Protein AF-A0A9D4H622-F1 (afdb_monomer_lite)

Structure (mmCIF, N/CA/C/O backbone):
data_AF-A0A9D4H622-F1
#
_entry.id   AF-A0A9D4H622-F1
#
loop_
_atom_site.group_PDB
_atom_site.id
_atom_site.type_symbol
_atom_site.label_atom_id
_atom_site.label_alt_id
_atom_site.label_comp_id
_atom_site.label_asym_id
_atom_site.label_entity_id
_atom_site.label_seq_id
_atom_site.pdbx_PDB_ins_code
_atom_site.Cartn_x
_atom_site.Cartn_y
_atom_site.Cartn_z
_atom_site.occupancy
_atom_site.B_iso_or_equiv
_atom_site.auth_seq_id
_atom_site.auth_comp_id
_atom_site.auth_asym_id
_atom_site.auth_atom_id
_atom_site.pdbx_PDB_model_num
ATOM 1 N N . MET A 1 1 ? -4.760 3.459 4.675 1.00 67.19 1 MET A N 1
ATOM 2 C CA . MET A 1 1 ? -3.634 3.742 3.759 1.00 67.19 1 MET A CA 1
ATOM 3 C C . MET A 1 1 ? -3.140 2.507 3.003 1.00 67.19 1 MET A C 1
ATOM 5 O O . MET A 1 1 ? -3.152 2.554 1.783 1.00 67.19 1 MET A O 1
ATOM 9 N N . LEU A 1 2 ? -2.827 1.375 3.652 1.00 76.19 2 LEU A N 1
ATOM 10 C CA . LEU A 1 2 ? -2.333 0.161 2.959 1.00 76.19 2 LEU A CA 1
ATOM 11 C C . LEU A 1 2 ? -3.251 -0.365 1.833 1.00 76.19 2 LEU A C 1
ATOM 13 O O . LEU A 1 2 ? -2.786 -0.718 0.761 1.00 76.19 2 LEU A O 1
ATOM 17 N N . ARG A 1 3 ? -4.579 -0.311 2.009 1.00 81.75 3 ARG A N 1
ATOM 18 C CA . ARG A 1 3 ? -5.533 -0.677 0.938 1.00 81.75 3 ARG A CA 1
ATOM 19 C C . ARG A 1 3 ? -5.443 0.225 -0.299 1.00 81.75 3 ARG A C 1
ATOM 21 O O . ARG A 1 3 ? -5.729 -0.220 -1.404 1.00 81.75 3 ARG A O 1
ATOM 28 N N . LEU A 1 4 ? -5.115 1.506 -0.112 1.00 80.81 4 LEU A N 1
ATOM 29 C CA . LEU A 1 4 ? -4.937 2.451 -1.219 1.00 80.81 4 LEU A CA 1
ATOM 30 C C . LEU A 1 4 ? -3.619 2.181 -1.940 1.00 80.81 4 LEU A C 1
ATOM 32 O O . LEU A 1 4 ? -3.588 2.234 -3.165 1.00 80.81 4 LEU A O 1
ATOM 36 N N . TRP A 1 5 ? -2.579 1.808 -1.191 1.00 85.00 5 TRP A N 1
ATOM 37 C CA . TRP A 1 5 ? -1.338 1.302 -1.763 1.00 85.00 5 TRP A CA 1
ATOM 38 C C . TRP A 1 5 ? -1.582 0.070 -2.638 1.00 85.00 5 TRP A C 1
ATOM 40 O O . TRP A 1 5 ? -1.184 0.074 -3.796 1.00 85.00 5 TRP A O 1
ATOM 50 N N . ASP A 1 6 ? -2.330 -0.929 -2.164 1.00 87.06 6 ASP A N 1
ATOM 51 C CA . ASP A 1 6 ? -2.627 -2.120 -2.974 1.00 87.06 6 ASP A CA 1
ATOM 52 C C . ASP A 1 6 ? -3.375 -1.777 -4.267 1.00 87.06 6 ASP A C 1
ATOM 54 O O . ASP A 1 6 ? -3.094 -2.342 -5.326 1.00 87.06 6 ASP A O 1
ATOM 58 N N . ARG A 1 7 ? -4.317 -0.825 -4.203 1.00 87.31 7 ARG A N 1
ATOM 59 C CA . ARG A 1 7 ? -5.003 -0.314 -5.399 1.00 87.31 7 ARG A CA 1
ATOM 60 C C . ARG A 1 7 ? -4.031 0.374 -6.351 1.00 87.31 7 ARG A C 1
ATOM 62 O O . ARG A 1 7 ? -4.133 0.164 -7.554 1.00 87.31 7 ARG A O 1
ATOM 69 N N . LEU A 1 8 ? -3.100 1.172 -5.830 1.00 87.19 8 LEU A N 1
ATOM 70 C CA . LEU A 1 8 ? -2.074 1.845 -6.622 1.00 87.19 8 LEU A CA 1
ATOM 71 C C . LEU A 1 8 ? -1.120 0.835 -7.266 1.00 87.19 8 LEU A C 1
ATOM 73 O O . LEU A 1 8 ? -0.806 0.962 -8.447 1.00 87.19 8 LEU A O 1
ATOM 77 N N . VAL A 1 9 ? -0.681 -0.190 -6.533 1.00 87.56 9 VAL A N 1
ATOM 78 C CA . VAL A 1 9 ? 0.192 -1.260 -7.040 1.00 87.56 9 VAL A CA 1
ATOM 79 C C . VAL A 1 9 ? -0.479 -1.999 -8.195 1.00 87.56 9 VAL A C 1
ATOM 81 O O . VAL A 1 9 ? 0.136 -2.115 -9.252 1.00 87.56 9 VAL A O 1
ATOM 84 N N . LYS A 1 10 ? -1.751 -2.385 -8.033 1.00 89.62 10 LYS A N 1
ATOM 85 C CA . LYS A 1 10 ? -2.558 -3.088 -9.048 1.00 89.62 10 LYS A CA 1
ATOM 86 C C . LYS A 1 10 ? -3.026 -2.205 -10.212 1.00 89.62 10 LYS A C 1
ATOM 88 O O . LYS A 1 10 ? -3.595 -2.719 -11.170 1.00 89.62 10 LYS A O 1
ATOM 93 N N . MET A 1 11 ? -2.851 -0.888 -10.124 1.00 91.44 11 MET A N 1
ATOM 94 C CA . MET A 1 11 ? -3.324 0.038 -11.149 1.00 91.44 11 MET A CA 1
ATOM 95 C C . MET A 1 11 ? -2.541 -0.145 -12.463 1.00 91.44 11 MET A C 1
ATOM 97 O O . MET A 1 11 ? -1.308 -0.214 -12.411 1.00 91.44 11 MET A O 1
ATOM 101 N N . PRO A 1 12 ? -3.219 -0.160 -13.631 1.00 92.12 12 PRO A N 1
ATOM 102 C CA . PRO A 1 12 ? -2.556 -0.213 -14.932 1.00 92.12 12 PRO A CA 1
ATOM 103 C C . PRO A 1 12 ? -1.557 0.930 -15.109 1.00 92.12 12 PRO A C 1
ATOM 105 O O . PRO A 1 12 ? -1.819 2.059 -14.681 1.00 92.12 12 PRO A O 1
ATOM 108 N N . VAL A 1 13 ? -0.432 0.646 -15.768 1.00 89.44 13 VAL A N 1
ATOM 109 C CA . VAL A 1 13 ? 0.671 1.606 -15.944 1.00 89.44 13 VAL A CA 1
ATOM 110 C C . VAL A 1 13 ? 0.255 2.812 -16.788 1.00 89.44 13 VAL A C 1
ATOM 112 O O . VAL A 1 13 ? 0.768 3.902 -16.565 1.00 89.44 13 VAL A O 1
ATOM 115 N N . ASP A 1 14 ? -0.731 2.660 -17.671 1.00 93.19 14 ASP A N 1
ATOM 116 C CA . ASP A 1 14 ? -1.201 3.729 -18.563 1.00 93.19 14 ASP A CA 1
ATOM 117 C C . ASP A 1 14 ? -1.994 4.819 -17.832 1.00 93.19 14 ASP A C 1
ATOM 119 O O . ASP A 1 14 ? -2.125 5.949 -18.312 1.00 93.19 14 ASP A O 1
ATOM 123 N N . ARG A 1 15 ? -2.520 4.508 -16.640 1.00 93.69 15 ARG A N 1
ATOM 124 C CA . ARG A 1 15 ? -3.270 5.470 -15.830 1.00 93.69 15 ARG A CA 1
ATOM 125 C C . ARG A 1 15 ? -2.341 6.593 -15.379 1.00 93.69 15 ARG A C 1
ATOM 127 O O . ARG A 1 15 ? -1.301 6.344 -14.774 1.00 93.69 15 ARG A O 1
ATOM 134 N N . LEU A 1 16 ? -2.778 7.838 -15.576 1.00 91.88 16 LEU A N 1
ATOM 135 C CA . LEU A 1 16 ? -2.026 9.041 -15.202 1.00 91.88 16 LEU A CA 1
ATOM 136 C C . LEU A 1 16 ? -1.486 8.977 -13.767 1.00 91.88 16 LEU A C 1
ATOM 138 O O . LEU A 1 16 ? -0.311 9.236 -13.542 1.00 91.88 16 LEU A O 1
ATOM 142 N N . ILE A 1 17 ? -2.318 8.555 -12.813 1.00 89.94 17 ILE A N 1
ATOM 143 C CA . ILE A 1 17 ? -1.948 8.442 -11.395 1.00 89.94 17 ILE A CA 1
ATOM 144 C C . ILE A 1 17 ? -0.752 7.496 -11.203 1.00 89.94 17 ILE A C 1
ATOM 146 O O . ILE A 1 17 ? 0.185 7.821 -10.477 1.00 89.94 17 ILE A O 1
ATOM 150 N N . LYS A 1 18 ? -0.747 6.343 -11.884 1.00 90.81 18 LYS A N 1
ATOM 151 C CA . LYS A 1 18 ? 0.346 5.365 -11.815 1.00 90.81 18 LYS A CA 1
ATOM 152 C C . LYS A 1 18 ? 1.622 5.907 -12.459 1.00 90.81 18 LYS A C 1
ATOM 154 O O . LYS A 1 18 ? 2.705 5.701 -11.918 1.00 90.81 18 LYS A O 1
ATOM 159 N N . ARG A 1 19 ? 1.494 6.638 -13.571 1.00 91.25 19 ARG A N 1
ATOM 160 C CA . ARG A 1 19 ? 2.621 7.299 -14.255 1.00 91.25 19 ARG A CA 1
ATOM 161 C C . ARG A 1 19 ? 3.255 8.381 -13.388 1.00 91.25 19 ARG A C 1
ATOM 163 O O . ARG A 1 19 ? 4.470 8.376 -13.230 1.00 91.25 19 ARG A O 1
ATOM 170 N N . VAL A 1 20 ? 2.440 9.253 -12.792 1.00 89.12 20 VAL A N 1
ATOM 171 C CA . VAL A 1 20 ? 2.895 10.309 -11.872 1.00 89.12 20 VAL A CA 1
ATOM 172 C C . VAL A 1 20 ? 3.587 9.694 -10.663 1.00 89.12 20 VAL A C 1
ATOM 174 O O . VAL A 1 20 ? 4.690 10.108 -10.325 1.00 89.12 20 VAL A O 1
ATOM 177 N N . PHE A 1 21 ? 2.997 8.656 -10.065 1.00 87.75 21 PHE A N 1
ATOM 178 C CA . PHE A 1 21 ? 3.622 7.945 -8.954 1.00 87.75 21 PHE A CA 1
ATOM 179 C C . PHE A 1 21 ? 4.975 7.331 -9.339 1.00 87.75 21 PHE A C 1
ATOM 181 O O . PHE A 1 21 ? 5.953 7.518 -8.626 1.00 87.75 21 PHE A O 1
ATOM 188 N N . ASN A 1 22 ? 5.055 6.617 -10.466 1.00 88.50 22 ASN A N 1
ATOM 189 C CA . ASN A 1 22 ? 6.308 6.006 -10.919 1.00 88.50 22 ASN A CA 1
ATOM 190 C C . ASN A 1 22 ? 7.388 7.062 -11.199 1.00 88.50 22 ASN A C 1
ATOM 192 O O . ASN A 1 22 ? 8.555 6.844 -10.875 1.00 88.50 22 ASN A O 1
ATOM 196 N N . TRP A 1 23 ? 7.000 8.200 -11.783 1.00 87.88 23 TRP A N 1
ATOM 197 C CA . TRP A 1 23 ? 7.898 9.327 -12.005 1.00 87.88 23 TRP A CA 1
ATOM 198 C C . TRP A 1 23 ? 8.406 9.902 -10.679 1.00 87.88 23 TRP A C 1
ATOM 200 O O . TRP A 1 23 ? 9.615 9.980 -10.484 1.00 87.88 23 TRP A O 1
ATOM 210 N N . ASP A 1 24 ? 7.515 10.208 -9.736 1.00 87.50 24 ASP A N 1
ATOM 211 C CA . ASP A 1 24 ? 7.874 10.727 -8.410 1.00 87.50 24 ASP A CA 1
ATOM 212 C C . ASP A 1 24 ? 8.788 9.759 -7.635 1.00 87.50 24 ASP A C 1
ATOM 214 O O . ASP A 1 24 ? 9.812 10.160 -7.079 1.00 87.50 24 ASP A O 1
ATOM 218 N N . PHE A 1 25 ? 8.480 8.460 -7.699 1.00 85.94 25 PHE A N 1
ATOM 219 C CA . PHE A 1 25 ? 9.281 7.390 -7.104 1.00 85.94 25 PHE A CA 1
ATOM 220 C C . PHE A 1 25 ? 10.682 7.294 -7.709 1.00 85.94 25 PHE A C 1
ATOM 222 O O . PHE A 1 25 ? 11.652 7.164 -6.968 1.00 85.94 25 PHE A O 1
ATOM 229 N N . SER A 1 26 ? 10.817 7.421 -9.033 1.00 86.06 26 SER A N 1
ATOM 230 C CA . SER A 1 26 ? 12.131 7.419 -9.698 1.00 86.06 26 SER A CA 1
ATOM 231 C C . SER A 1 26 ? 13.009 8.609 -9.303 1.00 86.06 26 SER A C 1
ATOM 233 O O . SER A 1 26 ? 14.231 8.510 -9.321 1.00 86.06 26 SER A O 1
ATOM 235 N N . GLN A 1 27 ? 12.382 9.727 -8.937 1.00 84.25 27 GLN A N 1
ATOM 236 C CA . GLN A 1 27 ? 13.059 10.961 -8.552 1.00 84.25 27 GLN A CA 1
ATOM 237 C C . GLN A 1 27 ? 13.302 11.051 -7.037 1.00 84.25 27 GLN A C 1
ATOM 239 O O . GLN A 1 27 ? 13.861 12.043 -6.578 1.00 84.25 27 GLN A O 1
ATOM 244 N N . ASN A 1 28 ? 12.870 10.042 -6.266 1.00 72.50 28 ASN A N 1
ATOM 245 C CA . ASN A 1 28 ? 12.943 10.008 -4.803 1.00 72.50 28 ASN A CA 1
ATOM 246 C C . ASN A 1 28 ? 12.366 11.287 -4.153 1.00 72.50 28 ASN A C 1
ATOM 248 O O . ASN A 1 28 ? 12.939 11.851 -3.220 1.00 72.50 28 ASN A O 1
ATOM 252 N N . LYS A 1 29 ? 11.256 11.783 -4.717 1.00 70.81 29 LYS A N 1
ATOM 253 C CA . LYS A 1 29 ? 10.611 13.049 -4.349 1.00 70.81 29 LYS A CA 1
ATOM 254 C C . LYS A 1 29 ? 9.589 12.881 -3.216 1.00 70.81 29 LYS A C 1
ATOM 256 O O . LYS A 1 29 ? 9.289 11.787 -2.754 1.00 70.81 29 LYS A O 1
ATOM 261 N N . VAL A 1 30 ? 9.081 14.021 -2.747 1.00 69.44 30 VAL A N 1
ATOM 262 C CA . VAL A 1 30 ? 8.338 14.186 -1.485 1.00 69.44 30 VAL A CA 1
ATOM 263 C C . VAL A 1 30 ? 6.974 13.485 -1.477 1.00 69.44 30 VAL A C 1
ATOM 265 O O . VAL A 1 30 ? 6.493 13.102 -0.416 1.00 69.44 30 VAL A O 1
ATOM 268 N N . TRP A 1 31 ? 6.327 13.287 -2.627 1.00 69.06 31 TRP A N 1
ATOM 269 C CA . TRP A 1 31 ? 4.9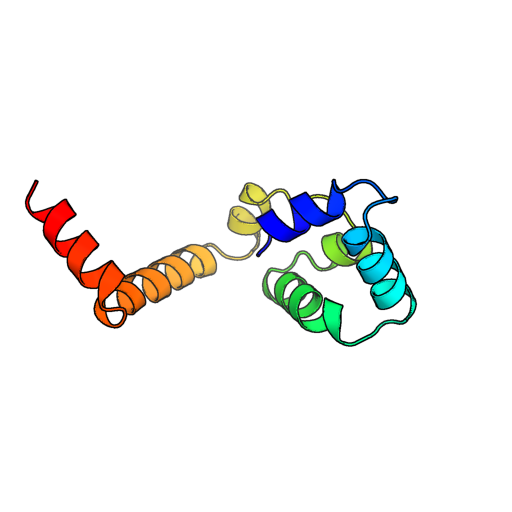28 12.839 -2.660 1.00 69.06 31 TRP A CA 1
ATOM 270 C C . TRP A 1 31 ? 4.725 11.412 -2.150 1.00 69.06 31 TRP A C 1
ATOM 272 O O . TRP A 1 31 ? 3.672 11.088 -1.599 1.00 69.06 31 TRP A O 1
ATOM 282 N N . ASN A 1 32 ? 5.738 10.561 -2.286 1.00 74.25 32 ASN A N 1
ATOM 283 C CA . ASN A 1 32 ? 5.712 9.213 -1.735 1.00 74.25 32 ASN A CA 1
ATOM 284 C C . ASN A 1 32 ? 6.269 9.112 -0.300 1.00 74.25 32 ASN A C 1
ATOM 286 O O . ASN A 1 32 ? 6.231 8.023 0.279 1.00 74.25 32 ASN A O 1
ATOM 290 N N . PHE A 1 33 ? 6.754 10.218 0.279 1.00 80.12 33 PHE A N 1
ATOM 291 C CA . PHE A 1 33 ? 7.453 10.228 1.564 1.00 80.12 33 PHE A CA 1
ATOM 292 C C . PHE A 1 33 ? 6.542 9.812 2.720 1.00 80.12 33 PHE A C 1
ATOM 294 O O . PHE A 1 33 ? 6.915 8.960 3.522 1.00 80.12 33 PHE A O 1
ATOM 301 N N . ASP A 1 34 ? 5.307 10.316 2.754 1.00 77.12 34 ASP A N 1
ATOM 302 C CA . ASP A 1 34 ? 4.330 9.933 3.781 1.00 77.12 34 ASP A CA 1
ATOM 303 C C . ASP A 1 34 ? 3.996 8.440 3.712 1.00 77.12 34 ASP A C 1
ATOM 305 O O . ASP A 1 34 ? 3.855 7.762 4.731 1.00 77.12 34 ASP A O 1
ATOM 309 N N . ILE A 1 35 ? 3.902 7.897 2.495 1.00 78.69 35 ILE A N 1
ATOM 310 C CA . ILE A 1 35 ? 3.657 6.470 2.281 1.00 78.69 35 ILE A CA 1
ATOM 311 C C . ILE A 1 35 ? 4.860 5.673 2.786 1.00 78.69 35 ILE A C 1
ATOM 313 O O . ILE A 1 35 ? 4.680 4.727 3.553 1.00 78.69 35 ILE A O 1
ATOM 317 N N . LYS A 1 36 ? 6.077 6.080 2.419 1.00 81.81 36 LYS A N 1
ATOM 318 C CA . LYS A 1 36 ? 7.322 5.468 2.887 1.00 81.81 36 LYS A CA 1
ATOM 319 C C . LYS A 1 36 ? 7.402 5.455 4.417 1.00 81.81 36 LYS A C 1
ATOM 321 O O . LYS A 1 36 ? 7.622 4.391 4.988 1.00 81.81 36 LYS A O 1
ATOM 326 N N . HIS A 1 37 ? 7.115 6.578 5.070 1.00 81.75 37 HIS A N 1
ATOM 327 C CA . HIS A 1 37 ? 7.116 6.695 6.528 1.00 81.75 37 HIS A CA 1
ATOM 328 C C . HIS A 1 37 ? 6.075 5.773 7.187 1.00 81.75 37 HIS A C 1
ATOM 330 O O . HIS A 1 37 ? 6.342 5.149 8.213 1.00 81.75 37 HIS A O 1
ATOM 336 N N . ILE A 1 38 ? 4.893 5.610 6.580 1.00 78.81 38 ILE A N 1
ATOM 337 C CA . ILE A 1 38 ? 3.894 4.638 7.052 1.00 78.81 38 ILE A CA 1
ATOM 338 C C . ILE A 1 38 ? 4.448 3.208 6.965 1.00 78.81 38 ILE A C 1
ATOM 340 O O . ILE A 1 38 ? 4.324 2.447 7.925 1.00 78.81 38 ILE A O 1
ATOM 344 N N . PHE A 1 39 ? 5.081 2.838 5.850 1.00 79.38 39 PHE A N 1
ATOM 345 C CA . PHE A 1 39 ? 5.691 1.514 5.684 1.00 79.38 39 PHE A CA 1
ATOM 346 C C . PHE A 1 39 ? 6.882 1.275 6.622 1.00 79.38 39 PHE A C 1
ATOM 348 O O . PHE A 1 39 ? 7.066 0.151 7.084 1.00 79.38 39 PHE A O 1
ATOM 355 N N . GLU A 1 40 ? 7.648 2.313 6.948 1.00 80.56 40 GLU A N 1
ATOM 356 C CA . GLU A 1 40 ? 8.706 2.272 7.963 1.00 80.56 40 GLU A CA 1
ATOM 357 C C . GLU A 1 40 ? 8.120 2.074 9.365 1.00 80.56 40 GLU A C 1
ATOM 359 O O . GLU A 1 40 ? 8.540 1.172 10.087 1.00 80.56 40 GLU A O 1
ATOM 364 N N . SER A 1 41 ? 7.076 2.830 9.719 1.00 75.31 41 SER A N 1
ATOM 365 C CA . SER A 1 41 ? 6.433 2.753 11.039 1.00 75.31 41 SER A CA 1
ATOM 366 C C . SER A 1 41 ? 5.757 1.408 11.329 1.00 75.31 41 SER A C 1
ATOM 368 O O . SER A 1 41 ? 5.629 1.013 12.486 1.00 75.31 41 SER A O 1
ATOM 370 N N . LEU A 1 42 ? 5.324 0.695 10.286 1.00 72.69 42 LEU A N 1
ATOM 371 C CA . LEU A 1 42 ? 4.630 -0.588 10.407 1.00 72.69 42 LEU A CA 1
ATOM 372 C C . LEU A 1 42 ? 5.578 -1.795 10.347 1.00 72.69 42 LEU A C 1
ATOM 374 O O . LEU A 1 42 ? 5.127 -2.919 10.569 1.00 72.69 42 LEU A O 1
ATOM 378 N N . ASN A 1 43 ? 6.866 -1.578 10.049 1.00 69.50 43 ASN A N 1
ATOM 379 C CA . ASN A 1 43 ? 7.907 -2.600 9.895 1.00 69.50 43 ASN A CA 1
ATOM 380 C C . ASN A 1 43 ? 7.807 -3.557 8.667 1.00 69.50 43 ASN A C 1
ATOM 382 O O . ASN A 1 43 ? 8.318 -4.676 8.732 1.00 69.50 43 ASN A O 1
ATOM 386 N N . PRO A 1 44 ? 7.190 -3.172 7.522 1.00 72.38 44 PRO A N 1
ATOM 387 C CA . PRO A 1 44 ? 7.476 -3.826 6.241 1.00 72.38 44 PRO A CA 1
ATOM 388 C C . PRO A 1 44 ? 7.988 -2.850 5.162 1.00 72.38 44 PRO A C 1
ATOM 390 O O . PRO A 1 44 ? 7.445 -2.782 4.056 1.00 72.38 44 PRO A O 1
ATOM 393 N N . GLN A 1 45 ? 9.066 -2.112 5.439 1.00 75.88 45 GLN A N 1
ATOM 394 C CA . GLN A 1 45 ? 9.665 -1.150 4.494 1.00 75.88 45 GLN A CA 1
ATOM 395 C C . GLN A 1 45 ? 10.040 -1.781 3.134 1.00 75.88 45 GLN A C 1
ATOM 397 O O . GLN A 1 45 ? 9.919 -1.148 2.083 1.00 75.88 45 GLN A O 1
ATOM 402 N N . HIS A 1 46 ? 10.416 -3.063 3.133 1.00 77.31 46 HIS A N 1
ATOM 403 C CA . HIS A 1 46 ? 10.744 -3.825 1.925 1.00 77.31 46 HIS A CA 1
ATOM 404 C C . HIS A 1 46 ? 9.575 -3.922 0.922 1.00 77.31 46 HIS A C 1
ATOM 406 O O . HIS A 1 46 ? 9.809 -4.015 -0.286 1.00 77.31 46 HIS A O 1
ATOM 412 N N . LEU A 1 47 ? 8.316 -3.865 1.378 1.00 80.56 47 LEU A N 1
ATOM 413 C CA . LEU A 1 47 ? 7.138 -3.911 0.497 1.00 80.56 47 LEU A CA 1
ATOM 414 C C . LEU A 1 47 ? 6.978 -2.623 -0.313 1.00 80.56 47 LEU A C 1
ATOM 416 O O . LEU A 1 47 ? 6.575 -2.669 -1.476 1.00 80.56 47 LEU A O 1
ATOM 420 N N . PHE A 1 48 ? 7.344 -1.484 0.277 1.00 83.25 48 PHE A N 1
ATOM 421 C CA . PHE A 1 48 ? 7.357 -0.204 -0.420 1.00 83.25 48 PHE A CA 1
ATOM 422 C C . PHE A 1 48 ? 8.447 -0.179 -1.498 1.00 83.25 48 PHE A C 1
ATOM 424 O O . PHE A 1 48 ? 8.158 0.127 -2.655 1.00 83.25 48 PHE A O 1
ATOM 431 N N . ALA A 1 49 ? 9.670 -0.592 -1.146 1.00 80.75 49 ALA A N 1
ATOM 432 C CA . ALA A 1 49 ? 10.801 -0.641 -2.076 1.00 80.75 49 ALA A CA 1
ATOM 433 C C . ALA A 1 49 ? 10.548 -1.586 -3.266 1.00 80.75 49 ALA A C 1
ATOM 435 O O . ALA A 1 49 ? 10.824 -1.242 -4.414 1.00 80.75 49 ALA A O 1
ATOM 436 N N . SER A 1 50 ? 9.960 -2.757 -3.005 1.00 83.19 50 SER A N 1
ATOM 437 C CA . SER A 1 50 ? 9.635 -3.748 -4.040 1.00 83.19 50 SER A CA 1
ATOM 438 C C . SER A 1 50 ? 8.362 -3.437 -4.835 1.00 83.19 50 SER A C 1
ATOM 440 O O . SER A 1 50 ? 8.087 -4.118 -5.819 1.00 83.19 50 SER A O 1
ATOM 442 N N . ARG A 1 51 ? 7.588 -2.409 -4.450 1.00 83.50 51 ARG A N 1
ATOM 443 C CA . ARG A 1 51 ? 6.264 -2.097 -5.026 1.00 83.50 51 ARG A CA 1
ATOM 444 C C . ARG A 1 51 ? 5.303 -3.291 -4.968 1.00 83.50 51 ARG A C 1
ATOM 446 O O . ARG A 1 51 ? 4.511 -3.508 -5.884 1.00 83.50 51 ARG A O 1
ATOM 453 N N . SER A 1 52 ? 5.374 -4.051 -3.878 1.00 84.75 52 SER A N 1
ATOM 454 C CA . SER A 1 52 ? 4.594 -5.273 -3.685 1.00 84.75 52 SER A CA 1
ATOM 455 C C . SER A 1 52 ? 3.239 -4.998 -3.041 1.00 84.75 52 SER A C 1
ATOM 457 O O . SER A 1 52 ? 3.049 -4.020 -2.311 1.00 84.75 52 SER A O 1
ATOM 459 N N . ILE A 1 53 ? 2.290 -5.895 -3.308 1.00 85.38 53 ILE A N 1
ATOM 460 C CA . ILE A 1 53 ? 0.991 -5.913 -2.630 1.00 85.38 53 ILE A CA 1
ATOM 461 C C . ILE A 1 53 ? 1.217 -6.264 -1.160 1.00 85.38 53 ILE A C 1
ATOM 463 O O . ILE A 1 53 ? 2.034 -7.123 -0.825 1.00 85.38 53 ILE A O 1
ATOM 467 N N . VAL A 1 54 ? 0.468 -5.612 -0.282 1.00 83.81 54 VAL A N 1
ATOM 468 C CA . VAL A 1 54 ? 0.567 -5.803 1.156 1.00 83.81 54 VAL A CA 1
ATOM 469 C C . VAL A 1 54 ? -0.446 -6.837 1.612 1.00 83.81 54 VAL A C 1
ATOM 471 O O . VAL A 1 54 ? -1.654 -6.681 1.436 1.00 83.81 54 VAL A O 1
ATOM 474 N N . ASN A 1 55 ? 0.027 -7.879 2.296 1.00 81.88 55 ASN A N 1
ATOM 475 C CA . ASN A 1 55 ? -0.868 -8.705 3.092 1.00 81.88 55 ASN A CA 1
ATOM 476 C C . ASN A 1 55 ? -1.196 -7.965 4.394 1.00 81.88 55 ASN A C 1
ATOM 478 O O . ASN A 1 55 ? -0.471 -8.045 5.383 1.00 81.88 55 ASN A O 1
ATOM 482 N N . ILE A 1 56 ? -2.298 -7.219 4.374 1.00 77.50 56 ILE A N 1
ATOM 483 C CA . ILE A 1 56 ? -2.747 -6.385 5.495 1.00 77.50 56 ILE A CA 1
ATOM 484 C C . ILE A 1 56 ? -2.920 -7.210 6.775 1.00 77.50 56 ILE A C 1
ATOM 486 O O . ILE A 1 56 ? -2.560 -6.744 7.854 1.00 77.50 56 ILE A O 1
ATOM 490 N N . SER A 1 57 ? -3.438 -8.435 6.664 1.00 76.31 57 SER A N 1
ATOM 491 C CA . SER A 1 57 ? -3.619 -9.327 7.812 1.00 76.31 57 SER A CA 1
ATOM 492 C C . SER A 1 57 ? -2.284 -9.664 8.469 1.00 76.31 57 SER A C 1
ATOM 494 O O . SER A 1 57 ? -2.187 -9.640 9.692 1.00 76.31 57 SER A O 1
ATOM 496 N N . LEU A 1 58 ? -1.253 -9.897 7.652 1.00 74.25 58 LEU A N 1
ATOM 497 C CA . LEU A 1 58 ? 0.099 -10.196 8.112 1.00 74.25 58 LEU A CA 1
ATOM 498 C C . LEU A 1 58 ? 0.786 -8.962 8.713 1.00 74.25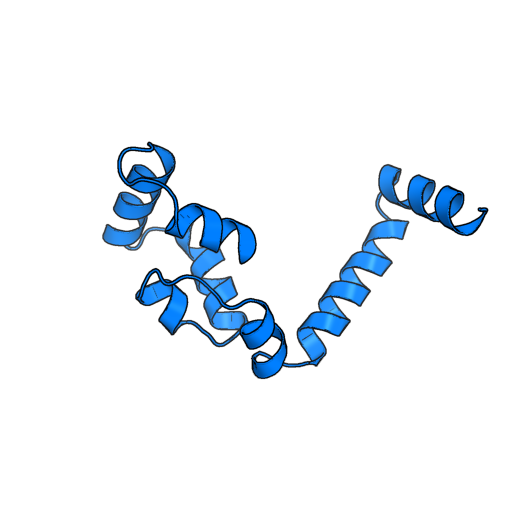 58 LEU A C 1
ATOM 500 O O . LEU A 1 58 ? 1.433 -9.061 9.749 1.00 74.25 58 LEU A O 1
ATOM 504 N N . VAL A 1 59 ? 0.594 -7.777 8.126 1.00 73.19 59 VAL A N 1
ATOM 505 C CA . VAL A 1 59 ? 1.119 -6.525 8.701 1.00 73.19 59 VAL A CA 1
ATOM 506 C C . VAL A 1 59 ? 0.498 -6.242 10.068 1.00 73.19 59 VAL A C 1
ATOM 508 O O . VAL A 1 59 ? 1.214 -5.861 10.985 1.00 73.19 59 VAL A O 1
ATOM 511 N N . TYR A 1 60 ? -0.801 -6.489 10.257 1.00 70.44 60 TYR A N 1
ATOM 512 C CA . TYR A 1 60 ? -1.432 -6.326 11.571 1.00 70.44 60 TYR A CA 1
ATOM 513 C C . TYR A 1 60 ? -1.078 -7.429 12.577 1.00 70.44 60 TYR A C 1
ATOM 515 O O . TYR A 1 60 ? -1.182 -7.187 13.778 1.00 70.44 60 TYR A O 1
ATOM 523 N N . SER A 1 61 ? -0.690 -8.627 12.128 1.00 68.19 61 SER A N 1
ATOM 524 C CA . SER A 1 61 ? -0.259 -9.701 13.032 1.00 68.19 61 SER A CA 1
ATOM 525 C C . SER A 1 61 ? 1.208 -9.571 13.446 1.00 68.19 61 SER A C 1
ATOM 527 O O . SER A 1 61 ? 1.543 -9.895 14.580 1.00 68.19 61 SER A O 1
ATOM 529 N N . VAL A 1 62 ? 2.076 -9.096 12.545 1.00 66.38 62 VAL A N 1
ATOM 530 C CA . VAL A 1 62 ? 3.531 -8.976 12.758 1.00 66.38 62 VAL A CA 1
ATOM 531 C C . VAL A 1 62 ? 3.926 -7.578 13.254 1.00 66.38 62 VAL A C 1
ATOM 533 O O . VAL A 1 62 ? 4.778 -7.447 14.128 1.00 66.38 62 VAL A O 1
ATOM 536 N N . GLY A 1 63 ? 3.285 -6.521 12.748 1.00 59.44 63 GLY A N 1
ATOM 537 C CA . GLY A 1 63 ? 3.621 -5.105 12.970 1.00 59.44 63 GLY A CA 1
ATOM 538 C C . GLY A 1 63 ? 3.117 -4.505 14.287 1.00 59.44 63 GLY A C 1
ATOM 539 O O . GLY A 1 63 ? 2.775 -3.329 14.337 1.00 59.44 63 GLY A O 1
ATOM 540 N N . GLN A 1 64 ? 3.101 -5.299 15.357 1.00 57.66 64 GLN A N 1
ATOM 541 C CA . GLN A 1 64 ? 2.609 -5.000 16.710 1.00 57.66 64 GLN A CA 1
ATOM 542 C C . GLN A 1 64 ? 1.084 -5.144 16.917 1.00 57.66 64 GLN A C 1
ATOM 544 O O . GLN A 1 64 ? 0.304 -4.348 16.398 1.00 57.66 64 GLN A O 1
ATOM 549 N N . PRO A 1 65 ? 0.618 -6.038 17.812 1.00 56.66 65 PRO A N 1
ATOM 550 C CA . PRO A 1 65 ? -0.801 -6.131 18.191 1.00 56.66 65 PRO A CA 1
ATOM 551 C C . PRO A 1 65 ? -1.355 -4.849 18.854 1.00 56.66 65 PRO A C 1
ATOM 553 O O . PRO A 1 65 ? -2.572 -4.655 18.924 1.00 56.66 65 PRO A O 1
ATOM 556 N N . ASN A 1 66 ? -0.474 -3.947 19.299 1.00 57.22 66 ASN A N 1
ATOM 557 C CA . ASN A 1 66 ? -0.831 -2.673 19.922 1.00 57.22 66 ASN A CA 1
ATOM 558 C C . ASN A 1 66 ? -1.239 -1.587 18.916 1.00 57.22 66 ASN A C 1
ATOM 560 O O . ASN A 1 66 ? -2.017 -0.709 19.283 1.00 57.22 66 ASN A O 1
ATOM 564 N N . THR A 1 67 ? -0.795 -1.641 17.655 1.00 63.03 67 THR A N 1
ATOM 565 C CA . THR A 1 67 ? -1.161 -0.628 16.643 1.00 63.03 67 THR A CA 1
ATOM 566 C C . THR A 1 67 ? -2.631 -0.736 16.267 1.00 63.03 67 THR A C 1
ATOM 568 O O . THR A 1 67 ? -3.337 0.266 16.272 1.00 63.03 67 THR A O 1
ATOM 571 N N . LYS A 1 68 ? -3.147 -1.957 16.079 1.00 66.50 68 LYS A N 1
ATOM 572 C CA . LYS A 1 68 ? -4.574 -2.182 15.805 1.00 66.50 68 LYS A CA 1
ATOM 573 C C . LYS A 1 68 ? -5.462 -1.670 16.941 1.00 66.50 68 LYS A C 1
ATOM 575 O O . LYS A 1 68 ? -6.457 -1.002 16.678 1.00 66.50 68 LYS A O 1
ATOM 580 N N . LYS A 1 69 ? -5.109 -1.958 18.200 1.00 67.56 69 LYS A N 1
ATOM 581 C CA . LYS A 1 69 ? -5.847 -1.441 19.366 1.00 67.56 69 LYS A CA 1
ATOM 582 C C . LYS A 1 69 ? -5.740 0.080 19.474 1.00 67.56 69 LYS A C 1
ATOM 584 O O . LYS A 1 69 ? -6.755 0.729 19.694 1.00 67.56 69 LYS A O 1
ATOM 589 N N . ASN A 1 70 ? -4.555 0.652 19.268 1.00 69.94 70 ASN A N 1
ATOM 590 C CA . ASN A 1 70 ? -4.355 2.101 19.314 1.00 69.94 70 ASN A CA 1
ATOM 591 C C . ASN A 1 70 ? -5.121 2.831 18.209 1.00 69.94 70 ASN A C 1
ATOM 593 O O . ASN A 1 70 ? -5.734 3.857 18.483 1.00 69.94 70 ASN A O 1
ATOM 597 N N . ASP A 1 71 ? -5.142 2.298 16.990 1.00 72.19 71 ASP A N 1
ATOM 598 C CA . ASP A 1 71 ? -5.888 2.880 15.874 1.00 72.19 71 ASP A CA 1
ATOM 599 C C . ASP A 1 71 ? -7.396 2.794 16.106 1.00 72.19 71 ASP A C 1
ATOM 601 O O . ASP A 1 71 ? -8.113 3.764 15.859 1.00 72.19 71 ASP A O 1
ATOM 605 N N . ILE A 1 72 ? -7.881 1.667 16.640 1.00 76.19 72 ILE A N 1
ATOM 606 C CA . ILE A 1 72 ? -9.284 1.524 17.042 1.00 76.19 72 ILE A CA 1
ATOM 607 C C . ILE A 1 72 ? -9.612 2.525 18.151 1.00 76.19 72 ILE A C 1
ATOM 609 O O . ILE A 1 72 ? -10.621 3.214 18.054 1.00 76.19 72 ILE A O 1
ATOM 613 N N . ASN A 1 73 ? -8.764 2.670 19.168 1.00 76.00 73 ASN A N 1
ATOM 614 C CA . ASN A 1 73 ? -8.998 3.609 20.264 1.00 76.00 73 ASN A CA 1
ATOM 615 C C . ASN A 1 73 ? -9.009 5.064 19.775 1.00 76.00 73 ASN A C 1
ATOM 617 O O . ASN A 1 73 ? -9.942 5.799 20.094 1.00 76.00 73 ASN A O 1
ATOM 621 N N . LYS A 1 74 ? -8.048 5.458 18.928 1.00 79.31 74 LYS A N 1
ATOM 622 C CA . LYS A 1 74 ? -8.009 6.783 18.285 1.00 79.31 74 LYS A CA 1
ATOM 623 C C . LYS A 1 74 ? -9.246 7.033 17.429 1.00 79.31 74 LYS A C 1
ATOM 625 O O . LYS A 1 74 ? -9.832 8.110 17.497 1.00 79.31 74 LYS A O 1
ATOM 630 N N . TRP A 1 75 ? -9.665 6.038 16.646 1.00 77.31 75 TRP A N 1
ATOM 631 C CA . TRP A 1 75 ? -10.892 6.117 15.859 1.00 77.31 75 TRP A CA 1
ATOM 632 C C . TRP A 1 75 ? -12.108 6.327 16.760 1.00 77.31 75 TRP A C 1
ATOM 634 O O . TRP A 1 75 ? -12.894 7.237 16.524 1.00 77.31 75 TRP A O 1
ATOM 644 N N . THR A 1 76 ? -12.228 5.530 17.822 1.00 77.69 76 THR A N 1
ATOM 645 C CA . THR A 1 76 ? -13.372 5.562 18.743 1.00 77.69 76 THR A CA 1
ATOM 646 C C . THR A 1 76 ? -13.461 6.897 19.481 1.00 77.69 76 THR A C 1
ATOM 648 O O . THR A 1 76 ? -14.544 7.470 19.560 1.00 77.69 76 THR A O 1
ATOM 651 N N . GLN A 1 77 ? -12.327 7.438 19.936 1.00 80.38 77 GLN A N 1
ATOM 652 C CA . GLN A 1 77 ? -12.239 8.779 20.526 1.00 80.38 77 GLN A CA 1
ATOM 653 C C . GLN A 1 77 ? -12.600 9.876 19.509 1.00 80.38 77 GLN A C 1
ATOM 655 O O . GLN A 1 77 ? -13.303 10.829 19.836 1.00 80.38 77 GLN A O 1
ATOM 660 N N . GLY A 1 78 ? -12.188 9.722 18.247 1.00 77.94 78 GLY A N 1
ATOM 661 C CA . GLY A 1 78 ? -12.522 10.654 17.167 1.00 77.94 78 GLY A CA 1
ATOM 662 C C . GLY A 1 78 ? -14.006 10.682 16.778 1.00 77.94 78 GLY A C 1
ATOM 663 O O . GLY A 1 78 ? -14.475 11.672 16.217 1.00 77.94 78 GLY A O 1
ATOM 664 N N . LEU A 1 79 ? -14.778 9.634 17.087 1.00 78.44 79 LEU A N 1
ATOM 665 C CA . LEU A 1 79 ? 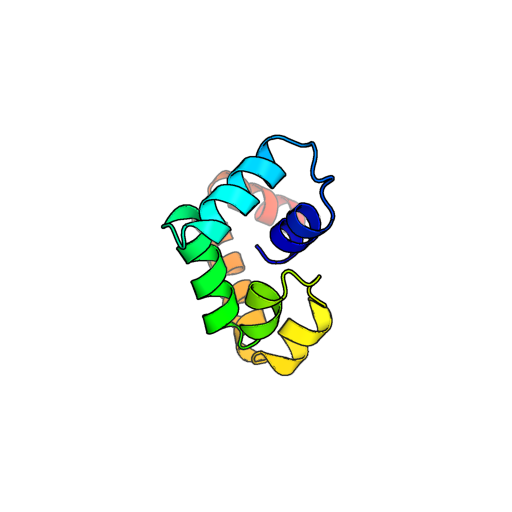-16.222 9.610 16.812 1.00 78.44 79 LEU A CA 1
ATOM 666 C C . LEU A 1 79 ? -16.990 10.645 17.643 1.00 78.44 79 LEU A C 1
ATOM 668 O O . LEU A 1 79 ? -18.028 11.125 17.196 1.00 78.44 79 LEU A O 1
ATOM 672 N N . GLU A 1 80 ? -16.501 10.980 18.837 1.00 74.56 80 GLU A N 1
ATOM 673 C CA . GLU A 1 80 ? -17.165 11.927 19.741 1.00 74.56 80 GLU A CA 1
ATOM 674 C C . GLU A 1 80 ? -16.931 13.380 19.325 1.00 74.56 80 GLU A C 1
ATOM 676 O O . GLU A 1 80 ? -17.806 14.228 19.503 1.00 74.56 80 GLU A O 1
ATOM 681 N N . THR A 1 81 ? -15.782 13.655 18.708 1.00 79.62 81 THR A N 1
ATOM 682 C CA . THR A 1 81 ? -15.386 14.998 18.271 1.00 79.62 81 THR A CA 1
ATOM 683 C C . THR A 1 81 ? -15.919 15.358 16.883 1.00 79.62 81 THR A C 1
ATOM 685 O O . THR A 1 81 ? -16.064 16.536 16.567 1.00 79.62 81 THR A O 1
ATOM 688 N N . GLN A 1 82 ? -16.259 14.367 16.052 1.00 79.88 82 GLN A N 1
ATOM 689 C CA . GLN A 1 82 ? -16.801 14.551 14.700 1.00 79.88 82 GLN A CA 1
ATOM 690 C C . GLN A 1 82 ? -18.347 14.579 14.714 1.00 79.88 82 GLN A C 1
ATOM 692 O O . GLN A 1 82 ? -18.974 13.527 14.876 1.00 79.88 82 GLN A O 1
ATOM 697 N N . PRO A 1 83 ? -19.011 15.729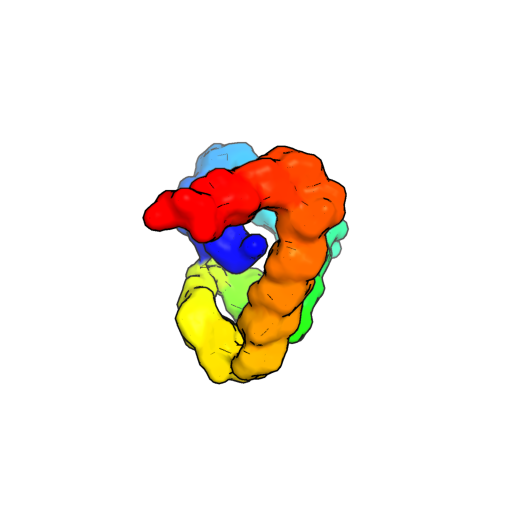 14.461 1.00 75.56 83 PRO A N 1
ATOM 698 C CA . PRO A 1 83 ? -20.460 15.888 14.666 1.00 75.56 83 PRO A CA 1
ATOM 699 C C . PRO A 1 83 ? -21.335 14.889 13.888 1.00 75.56 83 PRO A C 1
ATOM 701 O O . PRO A 1 83 ? -22.329 14.373 14.407 1.00 75.56 83 PRO A O 1
ATOM 704 N N . LYS A 1 84 ? -20.948 14.576 12.642 1.00 76.12 84 LYS A N 1
ATOM 705 C CA . LYS A 1 84 ? -21.668 13.618 1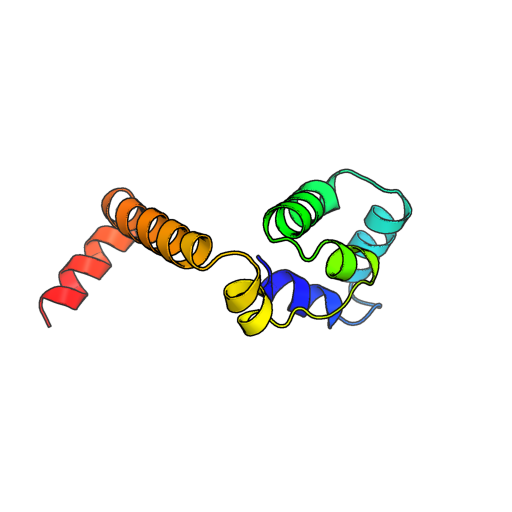1.785 1.00 76.12 84 LYS A CA 1
ATOM 706 C C . LYS A 1 84 ? -21.557 12.181 12.301 1.00 76.12 84 LYS A C 1
ATOM 708 O O . LYS A 1 84 ? -22.525 11.428 12.242 1.00 76.12 84 LYS A O 1
ATOM 713 N N . LEU A 1 85 ? -20.392 11.808 12.824 1.00 74.44 85 LEU A N 1
ATOM 714 C CA . LEU A 1 85 ? -20.120 10.452 13.302 1.00 74.44 85 LEU A CA 1
ATOM 715 C C . LEU A 1 85 ? -20.697 10.214 14.703 1.00 74.44 85 LEU A C 1
ATOM 717 O O . LEU A 1 85 ? -21.204 9.124 14.971 1.00 74.44 85 LEU A O 1
ATOM 721 N N . ARG A 1 86 ? -20.718 11.250 15.550 1.00 74.44 86 ARG A N 1
ATOM 722 C CA . ARG A 1 86 ? -21.372 11.233 16.864 1.00 74.44 86 ARG A CA 1
ATOM 723 C C . ARG A 1 86 ? -22.850 10.862 16.751 1.00 74.44 86 ARG A C 1
ATOM 725 O O . ARG A 1 86 ? -23.319 9.952 17.426 1.00 74.44 86 ARG A O 1
ATOM 732 N N . THR A 1 87 ? -23.565 11.527 15.845 1.00 73.06 87 THR A N 1
ATOM 733 C CA . THR A 1 87 ? -25.002 11.299 15.619 1.00 73.06 87 THR A CA 1
ATOM 734 C C . THR A 1 87 ? -25.276 9.869 15.145 1.00 73.06 87 THR A C 1
ATOM 736 O O . THR A 1 87 ? -26.155 9.196 15.675 1.00 73.06 87 THR A O 1
ATOM 739 N N . TYR A 1 88 ? -24.467 9.363 14.209 1.00 76.75 88 TYR A N 1
ATOM 740 C CA . TYR A 1 88 ? -24.582 7.988 13.716 1.00 76.75 88 TYR A CA 1
ATOM 741 C C . TYR A 1 88 ? -24.343 6.940 14.815 1.00 76.75 88 TYR A C 1
ATOM 743 O O . TYR A 1 88 ? -25.046 5.932 14.872 1.00 76.75 88 TYR A O 1
ATOM 751 N N . ARG A 1 89 ? -23.377 7.184 15.715 1.00 71.25 89 ARG A N 1
ATOM 752 C CA . ARG A 1 89 ? -23.113 6.312 16.869 1.00 71.25 89 ARG A CA 1
ATOM 753 C C . ARG A 1 89 ? -24.333 6.226 17.783 1.00 71.25 89 ARG A C 1
ATOM 755 O O . ARG A 1 89 ? -24.731 5.112 18.096 1.00 71.25 89 ARG A O 1
ATOM 762 N N . HIS A 1 90 ? -24.934 7.364 18.144 1.00 71.06 90 HIS A N 1
ATOM 763 C CA . HIS A 1 90 ? -26.121 7.395 19.006 1.00 71.06 90 HIS A CA 1
ATOM 764 C C . HIS A 1 90 ? -27.296 6.619 18.409 1.00 71.06 90 HIS A C 1
ATOM 766 O O . HIS A 1 90 ? -27.863 5.778 19.100 1.00 71.06 90 HIS A O 1
ATOM 772 N N . ILE A 1 91 ? -27.592 6.836 17.123 1.00 77.12 91 ILE A N 1
ATOM 773 C CA . ILE A 1 91 ? -28.683 6.151 16.414 1.00 77.12 91 ILE A CA 1
ATOM 774 C C . ILE A 1 91 ? -28.458 4.634 16.384 1.00 77.12 91 ILE A C 1
ATOM 776 O O . ILE A 1 91 ? -29.391 3.862 16.578 1.00 77.12 91 ILE A O 1
ATOM 780 N N . LYS A 1 92 ? -27.216 4.192 16.162 1.00 72.31 92 LYS A N 1
ATOM 781 C CA . LYS A 1 92 ? -26.892 2.764 16.075 1.00 72.31 92 LYS A CA 1
ATOM 782 C C . LYS A 1 92 ? -26.915 2.052 17.432 1.00 72.31 92 LYS A C 1
ATOM 784 O O . LYS A 1 92 ? -27.117 0.851 17.460 1.00 72.31 92 LYS A O 1
ATOM 789 N N . THR A 1 93 ? -26.670 2.757 18.536 1.00 69.50 93 THR A N 1
ATOM 790 C CA . THR A 1 93 ? -26.765 2.184 19.893 1.00 69.50 93 THR A CA 1
ATOM 791 C C . THR A 1 93 ? -28.189 2.121 20.442 1.00 69.50 93 THR A C 1
ATOM 793 O O . THR A 1 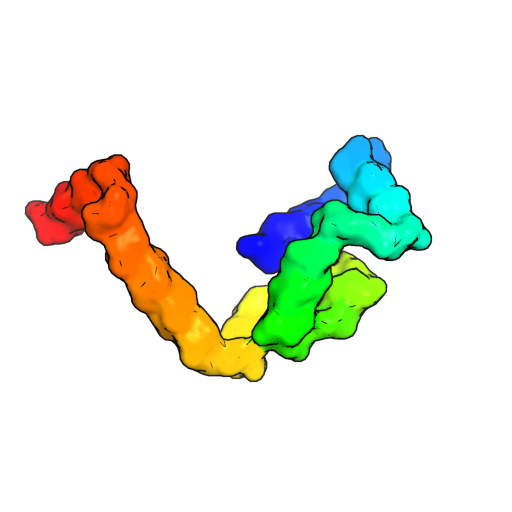93 ? -28.415 1.414 21.415 1.00 69.50 93 THR A O 1
ATOM 796 N N . SER A 1 94 ? -29.127 2.878 19.869 1.00 64.62 94 SER A N 1
ATOM 797 C CA . SER A 1 94 ? -30.538 2.908 20.284 1.00 64.62 94 SER A CA 1
ATOM 798 C C . SER A 1 94 ? -31.439 1.900 19.557 1.00 64.62 94 SER A C 1
ATOM 800 O O . SER A 1 94 ? -32.623 1.828 19.872 1.00 64.62 94 SER A O 1
ATOM 802 N N . VAL A 1 95 ? -30.895 1.165 18.583 1.00 49.75 95 VAL A N 1
ATOM 803 C CA . VAL A 1 95 ? -31.546 0.065 17.847 1.00 49.75 95 VAL A CA 1
ATOM 804 C C . VAL A 1 95 ? -30.898 -1.242 18.276 1.00 49.75 95 VAL A C 1
ATOM 806 O O . VAL A 1 95 ? -31.644 -2.219 18.481 1.00 49.75 95 VAL A O 1
#

Foldseek 3Di:
DLVVLLVLLPDDCPDPSVVVVVVCVVVVHDPCVVVLVVCVLLPNSVCVVVSHRDPVVVSCVPSDVVVVVVVVVVVVVVLCVDPVSVVVVVVVVVD

Radius of gyration: 17.14 Å; chains: 1; bounding box: 45×26×39 Å

Sequence (95 aa):
MLRLWDRLVKMPVDRLIKRVFNWDFSQNKVWNFDIKHIFESLNPQHLFASRSIVNISLVYSVGQPNTKKNDINKWTQGLETQPKLRTYRHIKTSV

Secondary structure (DSSP, 8-state):
-HHHHHHHHTS-TTSHHHHHHHHHHHTT-GGGHHHHHHHHHTS-HHHHHHTPPP-HHHHHHHS-HHHHHHHHHHHHHHHHHSHHHHHHHHHHH--

pLDDT: mean 77.84, std 8.89, range [49.75, 93.69]

Organism: Dreissena polymorpha (NCBI:txid45954)

=== Feature glossary ===
Annotated list of the representations used here:

Nearest PDB structures. The Foldseek neighbor list gives the closest experimentally determined structures in the PDB, ranked by structural alignment. TM-score near 1 means near-identical fold; near 0.3 means only rough topology match. This is how one finds what a novel AlphaFold prediction most resembles in the solved-structure universe.

Foldseek 3Di. Foldseek's 3Di representation compresses backbone geometry into a per-residue letter drawn from a learned twenty-state alphabet. It captures the tertiary interaction pattern around each residue — which residues are packed against it in space, regardless of where they are in sequence.

Radius of gyration, Cα contacts, bounding box. Radius of gyration (Rg) is the root-mean-square distance of Cα atoms from their centroid — a single number for overall size and compactness. A globular domain of N residues has Rg ≈ 2.2·N^0.38 Å; an extended or disordered chain has a much larger Rg. The Cα contact count is the number of residue pairs whose Cα atoms are within 8 Å and are more than four positions apart in sequence — a standard proxy for tertiary packing density. The bounding box is the smallest axis-aligned box enclosing all Cα atoms.

InterPro / GO / CATH / organism. The annotation block draws on four external resources. InterPro: which protein families and domains the sequence belongs to. GO: standardized terms for what the protein does, what process it participates in, and where in the cell it acts. CATH: which structural fold it has in the CATH hierarchy. Organism: the species of origin.

mmCIF coordinates. The mmCIF block holds the 3D Cartesian coordinates of each backbone atom (N, Cα, C, O) in ångströms. mmCIF is the PDB's canonical archive format — a tagged-loop text representation of the atomic model.

pLDDT. pLDDT is the predicted lDDT-Cα score: AlphaFold's confidence that the local environment of each residue (all inter-atomic distances within 15 Å) is correctly placed. It is a per-residue number between 0 and 100, with higher meaning more reliable.

Backbone torsions (φ/ψ). φ (phi) and ψ (psi) are the two rotatable backbone dihedrals per residue: φ is the C(i-1)–N–Cα–C torsion, ψ is the N–Cα–C–N(i+1) torsion, both in degrees on (−180°, 180°]. α-helical residues cluster near (−60°, −45°); β-strand residues near (−120°, +130°). A Ramachandran plot is simply a scatter of (φ, ψ) for every residue.

B-factor. For experimental (PDB) structures, the B-factor (temperature factor) quantifies the positional spread of each atom in the crystal — a combination of thermal vibration and static disorder — in units of Å². High B-factors mark flexible loops or poorly resolved regions; low B-factors mark the rigid, well-ordered core.

Secondary structure (3-state, P-SEA). SS3 is a coarse helix/strand/coil call (letters a/b/c) made by the P-SEA algorithm from inter-Cα distances and dihedrals. It is less detailed than DSSP but needs only Cα positions.

Predicted aligned error. Predicted aligned error is AlphaFold's pairwise confidence. Unlike pLDDT (per-residue), PAE is per-residue-pair and captures whether two parts of the structure are correctly placed relative to each other. Units are ångströms of expected positional error.

Solvent-accessible surface area. Solvent-accessible surface area (SASA) is the area in Å² traced out by the centre of a 1.4 Å probe sphere (a water molecule) rolled over the protein's van der Waals surface (Shrake–Rupley / Lee–Richards construction). Buried residues have near-zero SASA; fully exposed residues can exceed 200 Å². The total SASA scales roughly with the number of surface residues.

Secondary structure (8-state, DSSP). The SS8 string is DSSP's per-residue secondary-structure call. α-helix (H) means an i→i+4 H-bond ladder; β-strand (E) means the residue participates in a β-sheet; 3₁₀ (G) and π (I) are tighter and wider helices; T/S are turns/bends; '-' is loop.

Rendered structure images. Structure images are PyMOL renders from six orthogonal camera directions. Cartoon representation draws helices as coils and strands as arrows; sticks shows the backbone as bonds; surface shows the solvent-excluded envelope. Rainbow coloring maps sequence position to hue (blue→red, N→C); chain coloring assigns a distinct color per polypeptide.

Sequence. The amino-acid sequence is the protein's primary structure: the linear order of residues from the N-terminus to the C-terminus, written in one-letter code. Everything else here — the 3D coordinates, the secondary structure, the domain annotations — is ultimately a consequence of this string.

Contact-map, Ramachandran, and PAE plots. Three diagnostic plots accompany the record. The Cα contact map visualizes the tertiary structure as a 2D adjacency matrix (8 Å cutoff, sequence-local contacts suppressed). The Ramachandran plot shows the distribution of backbone (φ, ψ) torsions, with points in the α and β basins reflecting secondary structure content. The PAE plot shows AlphaFold's inter-residue confidence as a color matrix.